Protein AF-A0A7W1T9U0-F1 (afdb_monomer)

Secondary structure (DSSP, 8-state):
-TTSSEEEEEEEEEEE-B--S---GGGS-B-----TT-EEEEEESS-B-TTB--EEEEEETTT--B-B-PPPSTT---BPPHHHHHHHHHTTEEEEEE-BSTT-EEEEETTB-EEEPPBSSS-EEEEEEEEEE-SS----PPPGGG---TT-TTS---GGGS-----------

Solvent-accessible surface area (backbone atoms only — not comparable to full-atom values): 10076 Å² total; per-residue (Å²): 78,83,77,31,50,39,41,65,82,43,77,49,77,47,76,43,58,62,58,89,71,77,81,55,77,61,43,40,48,22,33,70,54,49,66,90,68,35,37,33,40,37,33,27,71,33,57,29,50,90,45,16,24,26,49,28,34,34,20,35,64,88,80,64,49,70,42,68,53,84,61,62,71,88,91,62,85,48,62,57,52,68,69,58,51,52,51,44,44,74,72,48,31,41,79,46,70,58,63,42,53,51,71,40,73,48,78,44,60,42,27,33,34,29,27,38,45,71,7,72,76,40,54,26,37,32,42,38,39,34,33,31,73,43,98,55,53,55,81,73,66,81,54,70,93,81,53,86,64,102,80,55,96,76,74,73,71,59,76,86,75,56,81,84,74,82,80,76,81,78,75,80,130

Nearest PDB structures (foldseek):
  5nch-assembly1_B  TM=7.420E-01  e=3.037E-06  Streptomyces muensis
  8h7v-assembly2_B  TM=7.111E-01  e=9.804E-06  uncultured bacterium esnapd13
  3emr-assembly1_A  TM=7.285E-01  e=1.331E-03  Virgibacillus salexigens
  4nmi-assembly1_A-2  TM=7.081E-01  e=1.408E-03  Virgibacillus salexigens
  5epa-assembly3_C  TM=6.616E-01  e=3.252E-03  Streptomyces nogalater

Mean predicted aligned error: 9.35 Å

pLDDT: mean 86.13, std 16.77, range [45.12, 98.75]

Foldseek 3Di:
DAPAQKDFPDKDKDKQAQDPDDQDDQQFWFFPLDAQQKKKKKFWQAFDDPQQFFKKFKAQQVPRHFDFDHHDPPPDDRGDDPVNVVVSVVVRIDIDGDGGGGGDMDMDGRRGTIGTGHHNDGMIMIIMTMMGGHPDGDPDDDPPVPDDDPPDPPPDDDPVPDDDDPPDDPDDD

Sequence (173 aa):
IYSSHALVDKVYIYRNPISESEELVSWRWHYDNHPVEVLKAMVYLTAVGEGDGPFEYLRNRATGEAVTMPPLPLARDSRIAPARMAALLASGHEGFKVLGPAGTVVLFDDNVIHRANRAERHHRDVVVLQARPADFRQEHRIDGRFTGGFAHADFNPDPACYLAVTKKRTQSA

Radius of gyration: 19.42 Å; Cα contacts (8 Å, |Δi|>4): 316; chains: 1; bounding box: 50×51×45 Å

Structure (mmCIF, N/CA/C/O backbone):
data_AF-A0A7W1T9U0-F1
#
_entry.id   AF-A0A7W1T9U0-F1
#
loop_
_atom_site.group_PDB
_atom_site.id
_atom_site.type_symbol
_atom_site.label_atom_id
_atom_site.label_alt_id
_atom_site.label_comp_id
_atom_site.label_asym_id
_atom_site.label_entity_id
_atom_site.label_seq_id
_atom_site.pdbx_PDB_ins_code
_atom_site.Cartn_x
_atom_site.Cartn_y
_atom_site.Cartn_z
_atom_site.occupancy
_atom_site.B_iso_or_equiv
_atom_site.auth_seq_id
_atom_site.auth_comp_id
_atom_site.auth_asym_id
_atom_site.auth_atom_id
_atom_site.pdbx_PDB_model_num
ATOM 1 N N . ILE A 1 1 ? 5.433 -12.407 -14.603 1.00 72.38 1 ILE A N 1
ATOM 2 C CA . ILE A 1 1 ? 4.714 -13.706 -14.526 1.00 72.38 1 ILE A CA 1
ATOM 3 C C . ILE A 1 1 ? 4.871 -14.386 -15.884 1.00 72.38 1 ILE A C 1
ATOM 5 O O . ILE A 1 1 ? 4.634 -13.729 -16.896 1.00 72.38 1 ILE A O 1
ATOM 9 N N . TYR A 1 2 ? 5.353 -15.633 -15.940 1.00 78.88 2 TYR A N 1
ATOM 10 C CA . TYR A 1 2 ? 5.728 -16.250 -17.223 1.00 78.88 2 TYR A CA 1
ATOM 11 C C . TYR A 1 2 ? 4.553 -16.348 -18.188 1.00 78.88 2 TYR A C 1
ATOM 13 O O . TYR A 1 2 ? 3.434 -16.650 -17.778 1.00 78.88 2 TYR A O 1
ATOM 21 N N . SER A 1 3 ? 4.833 -16.091 -19.468 1.00 83.00 3 SER A N 1
ATOM 22 C CA . SER A 1 3 ? 3.856 -16.194 -20.558 1.00 83.00 3 SER A CA 1
ATOM 23 C C . SER A 1 3 ? 2.564 -15.390 -20.335 1.00 83.00 3 SER A C 1
ATOM 25 O O . SER A 1 3 ? 1.541 -15.690 -20.945 1.00 83.00 3 SER A O 1
ATOM 27 N N . SER A 1 4 ? 2.613 -14.352 -19.496 1.00 88.38 4 SER A N 1
ATOM 28 C CA . SER A 1 4 ? 1.482 -13.471 -19.201 1.00 88.38 4 SER A CA 1
ATOM 29 C C . SER A 1 4 ? 1.766 -12.036 -19.645 1.00 88.38 4 SER A C 1
ATOM 31 O O . SER A 1 4 ? 2.924 -11.645 -19.785 1.00 88.38 4 SER A O 1
ATOM 33 N N . HIS A 1 5 ? 0.700 -11.251 -19.790 1.00 93.00 5 HIS A N 1
ATOM 34 C CA . HIS A 1 5 ? 0.736 -9.799 -19.997 1.00 93.00 5 HIS A CA 1
ATOM 35 C C . HIS A 1 5 ? 0.841 -9.026 -18.672 1.00 93.00 5 HIS A C 1
ATOM 37 O O . HIS A 1 5 ? 0.335 -7.915 -18.547 1.00 93.00 5 HIS A O 1
ATOM 43 N N . ALA A 1 6 ? 1.452 -9.637 -17.654 1.00 92.25 6 ALA A N 1
ATOM 44 C CA . ALA A 1 6 ? 1.644 -9.047 -16.340 1.00 92.25 6 ALA A CA 1
ATOM 45 C C . ALA A 1 6 ? 3.105 -9.179 -15.897 1.00 92.25 6 ALA A C 1
ATOM 47 O O . ALA A 1 6 ? 3.703 -10.268 -15.861 1.00 92.25 6 ALA A O 1
ATOM 48 N N . LEU A 1 7 ? 3.673 -8.044 -15.515 1.00 92.50 7 LEU A N 1
ATOM 49 C CA . LEU A 1 7 ? 5.024 -7.936 -14.993 1.00 92.50 7 LEU A CA 1
ATOM 50 C C . LEU A 1 7 ? 4.962 -7.654 -13.505 1.00 92.50 7 LEU A C 1
ATOM 52 O O . LEU A 1 7 ? 4.099 -6.916 -13.046 1.00 92.50 7 LEU A O 1
ATOM 56 N N . VAL A 1 8 ? 5.884 -8.263 -12.769 1.00 92.62 8 VAL A N 1
ATOM 57 C CA . VAL A 1 8 ? 6.156 -7.908 -11.380 1.00 92.62 8 VAL A CA 1
ATOM 58 C C . VAL A 1 8 ? 7.461 -7.130 -11.419 1.00 92.62 8 VAL A C 1
ATOM 60 O O . VAL A 1 8 ? 8.518 -7.722 -11.625 1.00 92.62 8 VAL A O 1
ATOM 63 N N . ASP A 1 9 ? 7.370 -5.808 -11.311 1.00 89.12 9 ASP A N 1
ATOM 64 C CA . ASP A 1 9 ? 8.514 -4.906 -11.485 1.00 89.12 9 ASP A CA 1
ATOM 65 C C . ASP A 1 9 ? 9.358 -4.795 -10.215 1.00 89.12 9 ASP A C 1
ATOM 67 O O . ASP A 1 9 ? 10.560 -4.540 -10.278 1.00 89.12 9 ASP A O 1
ATOM 71 N N . LYS A 1 10 ? 8.731 -4.962 -9.045 1.00 91.50 10 LYS A N 1
ATOM 72 C CA . LYS A 1 10 ? 9.415 -4.892 -7.753 1.00 91.50 10 LYS A CA 1
ATOM 73 C C . LYS A 1 10 ? 8.997 -6.064 -6.886 1.00 91.50 10 LYS A C 1
ATOM 75 O O . LYS A 1 10 ? 7.807 -6.307 -6.700 1.00 91.50 10 LYS A O 1
ATOM 80 N N . VAL A 1 11 ? 9.995 -6.735 -6.322 1.00 93.31 11 VAL A N 1
ATOM 81 C CA . VAL A 1 11 ? 9.834 -7.713 -5.246 1.00 93.31 11 VAL A CA 1
ATOM 82 C C . VAL A 1 11 ? 10.807 -7.328 -4.151 1.00 93.31 11 VAL A C 1
ATOM 84 O O . VAL A 1 11 ? 12.007 -7.222 -4.401 1.00 93.31 11 VAL A O 1
ATOM 87 N N . TYR A 1 12 ? 10.303 -7.093 -2.948 1.00 92.19 12 TYR A N 1
ATOM 88 C CA . TYR A 1 12 ? 11.159 -6.814 -1.804 1.00 92.19 12 TYR A CA 1
ATOM 89 C C . TYR A 1 12 ? 10.548 -7.351 -0.520 1.00 92.19 12 TYR A C 1
ATOM 91 O O . TYR A 1 12 ? 9.330 -7.414 -0.358 1.00 92.19 12 TYR A O 1
ATOM 99 N N . ILE A 1 13 ? 11.427 -7.732 0.400 1.00 93.56 13 ILE A N 1
ATOM 100 C CA . ILE A 1 13 ? 11.061 -8.085 1.766 1.00 93.56 13 ILE A CA 1
ATOM 101 C C . ILE A 1 13 ? 11.328 -6.859 2.627 1.00 93.56 13 ILE A C 1
ATOM 103 O O . ILE A 1 13 ? 12.390 -6.241 2.534 1.00 93.56 13 ILE A O 1
ATOM 107 N N . TYR A 1 14 ? 10.355 -6.493 3.450 1.00 91.81 14 TYR A N 1
ATOM 108 C CA . TYR A 1 14 ? 10.461 -5.368 4.363 1.00 91.81 14 TYR A CA 1
ATOM 109 C C . TYR A 1 14 ? 10.120 -5.817 5.778 1.00 91.81 14 TYR A C 1
ATOM 111 O O . TYR A 1 14 ? 9.030 -6.329 6.030 1.00 91.81 14 TYR A O 1
ATOM 119 N N . ARG A 1 15 ? 11.055 -5.577 6.699 1.00 93.81 15 ARG A N 1
ATOM 120 C CA . ARG A 1 15 ? 10.832 -5.693 8.137 1.00 93.81 15 ARG A CA 1
ATOM 121 C C . ARG A 1 15 ? 10.529 -4.314 8.697 1.00 93.81 15 ARG A C 1
ATOM 123 O O . ARG A 1 15 ? 11.347 -3.407 8.562 1.00 93.81 15 ARG A O 1
ATOM 130 N N . ASN A 1 16 ? 9.388 -4.183 9.358 1.00 92.25 16 ASN A N 1
ATOM 131 C CA . ASN A 1 16 ? 9.067 -3.046 10.207 1.00 92.25 16 ASN A CA 1
ATOM 132 C C . ASN A 1 16 ? 9.558 -3.363 11.630 1.00 92.25 16 ASN A C 1
ATOM 134 O O . ASN A 1 16 ? 8.923 -4.180 12.304 1.00 92.25 16 ASN A O 1
ATOM 138 N N . PRO A 1 17 ? 10.719 -2.839 12.069 1.00 91.44 17 PRO A N 1
ATOM 139 C CA . PRO A 1 17 ? 11.253 -3.148 13.387 1.00 91.44 17 PRO A CA 1
ATOM 140 C C . PRO A 1 17 ? 10.456 -2.427 14.474 1.00 91.44 17 PRO A C 1
ATOM 142 O O . PRO A 1 17 ? 9.884 -1.364 14.232 1.00 91.44 17 PRO A O 1
ATOM 145 N N . ILE A 1 18 ? 10.499 -2.966 15.693 1.00 93.44 18 ILE A N 1
ATOM 146 C CA . ILE A 1 18 ? 10.065 -2.217 16.874 1.00 93.44 18 ILE A CA 1
ATOM 147 C C . ILE A 1 18 ? 10.940 -0.967 16.974 1.00 93.44 18 ILE A C 1
ATOM 149 O O . ILE A 1 18 ? 12.169 -1.058 16.891 1.00 93.44 18 ILE A O 1
ATOM 153 N N . SER A 1 19 ? 10.321 0.202 17.091 1.00 87.75 19 SER A N 1
ATOM 154 C CA . SER A 1 19 ? 11.045 1.468 17.084 1.00 87.75 19 SER A CA 1
ATOM 155 C C . SER A 1 19 ? 10.294 2.537 17.860 1.00 87.75 19 SER A C 1
ATOM 157 O O . SER A 1 19 ? 9.075 2.622 17.781 1.00 87.75 19 SER A O 1
ATOM 159 N N . GLU A 1 20 ? 11.044 3.393 18.549 1.00 84.38 20 GLU A N 1
ATOM 160 C CA . GLU A 1 20 ? 10.547 4.635 19.155 1.00 84.38 20 GLU A CA 1
ATOM 161 C C . GLU A 1 20 ? 10.853 5.865 18.286 1.00 84.38 20 GLU A C 1
ATOM 163 O O . GLU A 1 20 ? 10.579 6.995 18.679 1.00 84.38 20 GLU A O 1
ATOM 168 N N . SER A 1 21 ? 11.442 5.666 17.100 1.00 82.38 21 SER A N 1
ATOM 169 C CA . SER A 1 21 ? 11.783 6.765 16.195 1.00 82.38 21 SER A CA 1
ATOM 170 C C . SER A 1 21 ? 10.537 7.509 15.708 1.00 82.38 21 SER A C 1
ATOM 172 O O . SER A 1 21 ? 9.436 6.953 15.644 1.00 82.38 21 SER A O 1
ATOM 174 N N . GLU A 1 22 ? 10.730 8.773 15.334 1.00 80.81 22 GLU A N 1
ATOM 175 C CA . GLU A 1 22 ? 9.687 9.584 14.708 1.00 80.81 22 GLU A CA 1
ATOM 176 C C . GLU A 1 22 ? 9.196 8.977 13.384 1.00 80.81 22 GLU A C 1
ATOM 178 O O . GLU A 1 22 ? 9.890 8.193 12.729 1.00 80.81 22 GLU A O 1
ATOM 183 N N . GLU A 1 23 ? 7.986 9.364 12.970 1.00 80.38 23 GLU A N 1
ATOM 184 C CA . GLU A 1 23 ? 7.393 8.936 11.703 1.00 80.38 23 GLU A CA 1
ATOM 185 C C . GLU A 1 23 ? 8.168 9.453 10.492 1.00 80.38 23 GLU A C 1
ATOM 187 O O . GLU A 1 23 ? 8.018 10.593 10.049 1.00 80.38 23 GLU A O 1
ATOM 192 N N . LEU A 1 24 ? 8.968 8.562 9.907 1.00 80.50 24 LEU A N 1
ATOM 193 C CA . LEU A 1 24 ? 9.727 8.830 8.695 1.00 80.50 24 LEU A CA 1
ATOM 194 C C . LEU A 1 24 ? 9.148 8.077 7.495 1.00 80.50 24 LEU A C 1
ATOM 196 O O . LEU A 1 24 ? 8.632 6.964 7.598 1.00 80.50 24 LEU A O 1
ATOM 200 N N . VAL A 1 25 ? 9.298 8.688 6.318 1.00 84.12 25 VAL A N 1
ATOM 201 C CA . VAL A 1 25 ? 9.060 8.068 5.006 1.00 84.12 25 VAL A CA 1
ATOM 202 C C . VAL A 1 25 ? 7.685 7.376 4.927 1.00 84.12 25 VAL A C 1
ATOM 204 O O . VAL A 1 25 ? 6.667 8.064 4.924 1.00 84.12 25 VAL A O 1
ATOM 207 N N . SER A 1 26 ? 7.640 6.038 4.896 1.00 85.31 26 SER A N 1
ATOM 208 C CA . SER A 1 26 ? 6.436 5.211 4.753 1.00 85.31 26 SER A CA 1
ATOM 209 C C . SER A 1 26 ? 5.472 5.267 5.939 1.00 85.31 26 SER A C 1
ATOM 211 O O . SER A 1 26 ? 4.349 4.784 5.807 1.00 85.31 26 SER A O 1
ATOM 213 N N . TRP A 1 27 ? 5.882 5.821 7.087 1.00 90.50 27 TRP A N 1
ATOM 214 C CA . TRP A 1 27 ? 4.992 5.989 8.245 1.00 90.50 27 TRP A CA 1
ATOM 215 C C . TRP A 1 27 ? 4.078 7.211 8.128 1.00 90.50 27 TRP A C 1
ATOM 217 O O . TRP A 1 27 ? 3.039 7.280 8.777 1.00 90.50 27 TRP A O 1
ATOM 227 N N . ARG A 1 28 ? 4.401 8.142 7.226 1.00 94.25 28 ARG A N 1
ATOM 228 C CA . ARG A 1 28 ? 3.544 9.290 6.922 1.00 94.25 28 ARG A CA 1
ATOM 229 C C . ARG A 1 28 ? 2.531 8.918 5.847 1.00 94.25 28 ARG A C 1
ATOM 231 O O . ARG A 1 28 ? 2.883 8.249 4.879 1.00 94.25 28 ARG A O 1
ATOM 238 N N . TRP A 1 29 ? 1.304 9.417 5.972 1.00 97.56 29 TRP A N 1
ATOM 239 C CA . TRP A 1 29 ? 0.264 9.259 4.953 1.00 97.56 29 TRP A CA 1
ATOM 240 C C . TRP A 1 29 ? 0.745 9.697 3.566 1.00 97.56 29 TRP A C 1
ATOM 242 O O . TRP A 1 29 ? 1.277 10.798 3.399 1.00 97.56 29 TRP A O 1
ATOM 252 N N . HIS A 1 30 ? 0.564 8.830 2.578 1.00 96.25 30 HIS A N 1
ATOM 253 C CA . HIS A 1 30 ? 0.989 9.038 1.198 1.00 96.25 30 HIS A CA 1
ATOM 254 C C . HIS A 1 30 ? 0.216 8.145 0.242 1.00 96.25 30 HIS A C 1
ATOM 256 O O . HIS A 1 30 ? -0.595 7.333 0.660 1.00 96.25 30 HIS A O 1
ATOM 262 N N . TYR A 1 31 ? 0.506 8.298 -1.036 1.00 95.94 31 TYR A N 1
ATOM 263 C CA . TYR A 1 31 ? 0.197 7.344 -2.089 1.00 95.94 31 TYR A CA 1
ATOM 264 C C . TYR A 1 31 ? 1.464 7.194 -2.946 1.00 95.94 31 TYR A C 1
ATOM 266 O O . TYR A 1 31 ? 2.339 8.068 -2.896 1.00 95.94 31 TYR A O 1
ATOM 274 N N . ASP A 1 32 ? 1.624 6.106 -3.696 1.00 93.19 32 ASP A N 1
ATOM 275 C CA . ASP A 1 32 ? 2.921 5.828 -4.332 1.00 93.19 32 ASP A CA 1
ATOM 276 C C . ASP A 1 32 ? 3.164 6.582 -5.645 1.00 93.19 32 ASP A C 1
ATOM 278 O O . ASP A 1 32 ? 4.289 6.601 -6.147 1.00 93.19 32 ASP A O 1
ATOM 282 N N . ASN A 1 33 ? 2.144 7.279 -6.152 1.00 94.19 33 ASN A N 1
ATOM 283 C CA . ASN A 1 33 ? 2.225 8.136 -7.332 1.00 94.19 33 ASN A CA 1
ATOM 284 C C . ASN A 1 33 ? 2.699 7.390 -8.595 1.00 94.19 33 ASN A C 1
ATOM 286 O O . ASN A 1 33 ? 3.516 7.893 -9.370 1.00 94.19 33 ASN A O 1
ATOM 290 N N . HIS A 1 34 ? 2.194 6.172 -8.787 1.00 92.62 34 HIS A N 1
ATOM 291 C CA . HIS A 1 34 ? 2.455 5.351 -9.970 1.00 92.62 34 HIS A CA 1
ATOM 292 C C . HIS A 1 34 ? 1.304 5.46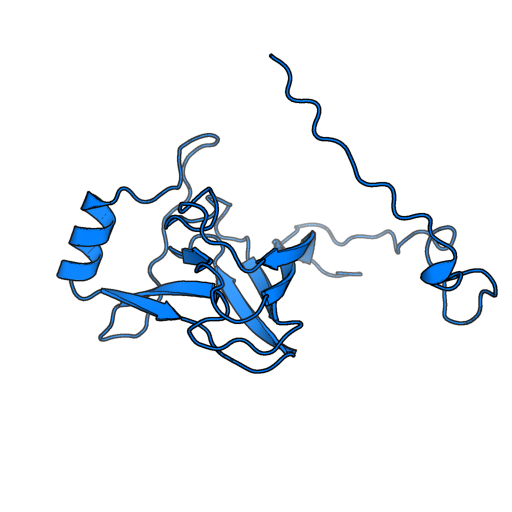3 -10.987 1.00 92.62 34 HIS A C 1
ATOM 294 O O . HIS A 1 34 ? 0.222 5.930 -10.632 1.00 92.62 34 HIS A O 1
ATOM 300 N N . PRO A 1 35 ? 1.491 5.040 -12.254 1.00 93.25 35 PRO A N 1
ATOM 301 C CA . PRO A 1 35 ? 0.376 4.873 -13.189 1.00 93.25 35 PRO A CA 1
ATOM 302 C C . PRO A 1 35 ? -0.758 4.030 -12.585 1.00 93.25 35 PRO A C 1
ATOM 304 O O . PRO A 1 35 ? -0.499 3.136 -11.780 1.00 93.25 35 PRO A O 1
ATOM 307 N N . VAL A 1 36 ? -2.006 4.316 -12.962 1.00 95.00 36 VAL A N 1
ATOM 308 C CA . VAL A 1 36 ? -3.211 3.705 -12.358 1.00 95.00 36 VAL A CA 1
ATOM 309 C C . VAL A 1 36 ? -3.330 2.202 -12.624 1.00 95.00 36 VAL A C 1
ATOM 311 O O . VAL A 1 36 ? -4.093 1.502 -11.973 1.00 95.00 36 VAL A O 1
ATOM 314 N N . GLU A 1 37 ? -2.562 1.686 -13.576 1.00 95.38 37 GLU A N 1
ATOM 315 C CA . GLU A 1 37 ? -2.498 0.271 -13.915 1.00 95.38 37 GLU A CA 1
ATOM 316 C C . GLU A 1 37 ? -1.578 -0.532 -12.978 1.00 95.38 37 GLU A C 1
ATOM 318 O O . GLU A 1 37 ? -1.475 -1.756 -13.105 1.00 95.38 37 GLU A O 1
ATOM 323 N N . VAL A 1 38 ? -0.868 0.139 -12.067 1.00 95.50 38 VAL A N 1
ATOM 324 C CA . VAL A 1 38 ? 0.039 -0.495 -11.111 1.00 95.50 38 VAL A CA 1
ATOM 325 C C . VAL A 1 38 ? -0.728 -0.933 -9.865 1.00 95.50 38 VAL A C 1
ATOM 327 O O . VAL A 1 38 ? -1.380 -0.136 -9.197 1.00 95.50 38 VAL A O 1
ATOM 330 N N . LEU A 1 39 ? -0.581 -2.208 -9.512 1.00 96.81 39 LEU A N 1
ATOM 331 C CA . LEU A 1 39 ? -1.138 -2.805 -8.303 1.00 96.81 39 LEU A CA 1
ATOM 332 C C . LEU A 1 39 ? -0.029 -3.284 -7.376 1.00 96.81 39 LEU A C 1
ATOM 334 O O . LEU A 1 39 ? 1.049 -3.694 -7.822 1.00 96.81 39 LEU A O 1
ATOM 338 N N . LYS A 1 40 ? -0.325 -3.317 -6.078 1.00 97.31 40 LYS A N 1
ATOM 339 C CA . LYS A 1 40 ? 0.578 -3.856 -5.067 1.00 97.31 40 LYS A CA 1
ATOM 340 C C . LYS A 1 40 ? -0.095 -4.955 -4.263 1.00 97.31 40 LYS A C 1
ATOM 342 O O . LYS A 1 40 ? -1.224 -4.822 -3.798 1.00 97.31 40 LYS A O 1
ATOM 347 N N . ALA A 1 41 ? 0.631 -6.052 -4.100 1.00 98.00 41 ALA A N 1
ATOM 348 C CA . ALA A 1 41 ? 0.284 -7.139 -3.205 1.00 98.00 41 ALA A CA 1
ATOM 349 C C . ALA A 1 41 ? 1.301 -7.177 -2.064 1.00 98.00 41 ALA A C 1
ATOM 351 O O . ALA A 1 41 ? 2.501 -7.326 -2.294 1.00 98.00 41 ALA A O 1
ATOM 352 N N . MET A 1 42 ? 0.825 -7.046 -0.833 1.00 98.38 42 MET A N 1
ATOM 353 C CA . MET A 1 42 ? 1.619 -7.215 0.379 1.00 98.38 42 MET A CA 1
ATOM 354 C C . MET A 1 42 ? 1.179 -8.497 1.074 1.00 98.38 42 MET A C 1
ATOM 356 O O . MET A 1 42 ? -0.000 -8.661 1.370 1.00 98.38 42 MET A O 1
ATOM 360 N N . VAL A 1 43 ? 2.115 -9.399 1.350 1.00 98.62 43 VAL A N 1
ATOM 361 C CA . VAL A 1 43 ? 1.846 -10.633 2.093 1.00 98.62 43 VAL A CA 1
ATOM 362 C C . VAL A 1 43 ? 2.536 -10.551 3.442 1.00 98.62 43 VAL A C 1
ATOM 364 O O . VAL A 1 43 ? 3.749 -10.345 3.512 1.00 98.62 43 VAL A O 1
ATOM 367 N N . TYR A 1 44 ? 1.765 -10.708 4.512 1.00 98.69 44 TYR A N 1
ATOM 368 C CA . TYR A 1 44 ? 2.289 -10.773 5.870 1.00 98.69 44 TYR A CA 1
ATOM 369 C C . TYR A 1 44 ? 3.025 -12.099 6.088 1.00 98.69 44 TYR A C 1
ATOM 371 O O . TYR A 1 44 ? 2.456 -13.169 5.896 1.00 98.69 44 TYR A O 1
ATOM 379 N N . LEU A 1 45 ? 4.294 -12.032 6.486 1.00 98.50 45 LEU A N 1
ATOM 380 C CA . LEU A 1 45 ? 5.122 -13.195 6.834 1.00 98.50 45 LEU A CA 1
ATOM 381 C C . LEU A 1 45 ? 5.076 -13.499 8.340 1.00 98.50 45 LEU A C 1
ATOM 383 O O . LEU A 1 45 ? 5.421 -14.599 8.761 1.00 98.50 45 LEU A O 1
ATOM 387 N N . THR A 1 46 ? 4.607 -12.544 9.144 1.00 98.25 46 THR A N 1
ATOM 388 C CA . THR A 1 46 ? 4.303 -12.688 10.574 1.00 98.25 46 THR A CA 1
ATOM 389 C C . THR A 1 46 ? 2.822 -12.402 10.827 1.00 98.25 46 THR A C 1
ATOM 391 O O . THR A 1 46 ? 2.149 -11.809 9.987 1.00 98.25 46 THR A O 1
ATOM 394 N N . ALA A 1 47 ? 2.284 -12.819 11.977 1.00 98.38 47 ALA A N 1
ATOM 395 C CA . ALA A 1 47 ? 0.976 -12.331 12.413 1.00 98.38 47 ALA A CA 1
ATOM 396 C C . ALA A 1 47 ? 1.056 -10.828 12.737 1.00 98.38 47 ALA A C 1
ATOM 398 O O . ALA A 1 47 ? 2.083 -10.357 13.224 1.00 98.38 47 ALA A O 1
ATOM 399 N N . VAL A 1 48 ? -0.016 -10.090 12.449 1.00 98.50 48 VAL A N 1
ATOM 400 C CA . VAL A 1 48 ? -0.071 -8.630 12.575 1.00 98.50 48 VAL A CA 1
ATOM 401 C C . VAL A 1 48 ? -1.334 -8.216 13.317 1.00 98.50 48 VAL A C 1
ATOM 403 O O . VAL A 1 48 ? -2.442 -8.314 12.784 1.00 98.50 48 VAL A O 1
ATOM 406 N N . GLY A 1 49 ? -1.156 -7.728 14.541 1.00 98.19 49 GLY A N 1
ATOM 407 C CA . GLY A 1 49 ? -2.169 -7.049 15.339 1.00 98.19 49 GLY A CA 1
ATOM 408 C C . GLY A 1 49 ? -1.989 -5.527 15.373 1.00 98.19 49 GLY A C 1
ATOM 409 O O . GLY A 1 49 ? -1.154 -4.948 14.679 1.00 98.19 49 GLY A O 1
ATOM 410 N N . GLU A 1 50 ? -2.785 -4.868 16.216 1.00 96.62 50 GLU A N 1
ATOM 411 C CA . GLU A 1 50 ? -2.845 -3.400 16.345 1.00 96.62 50 GLU A CA 1
ATOM 412 C C . GLU A 1 50 ? -1.491 -2.731 16.637 1.00 96.62 50 GLU A C 1
ATOM 414 O O . GLU A 1 50 ? -1.223 -1.640 16.133 1.00 96.62 50 GLU A O 1
ATOM 419 N N . GLY A 1 51 ? -0.646 -3.383 17.445 1.00 95.69 51 GLY A N 1
ATOM 420 C CA . GLY A 1 51 ? 0.655 -2.870 17.895 1.00 95.69 51 GLY A CA 1
ATOM 421 C C . GLY A 1 51 ? 1.854 -3.380 17.095 1.00 95.69 51 GLY A C 1
ATOM 422 O O . GLY A 1 51 ? 2.992 -3.117 17.479 1.00 95.69 51 GLY A O 1
ATOM 423 N N . ASP A 1 52 ? 1.622 -4.110 16.004 1.00 96.88 52 ASP A N 1
ATOM 424 C CA . ASP A 1 52 ? 2.682 -4.751 15.212 1.00 96.88 52 ASP A CA 1
ATOM 425 C C . ASP A 1 52 ? 2.980 -3.956 13.928 1.00 96.88 52 ASP A C 1
ATOM 427 O O . ASP A 1 52 ? 3.488 -4.474 12.941 1.00 96.88 52 ASP A O 1
ATOM 431 N N . GLY A 1 53 ? 2.627 -2.668 13.906 1.00 95.75 53 GLY A N 1
ATOM 432 C CA . GLY A 1 53 ? 2.827 -1.792 12.756 1.00 95.75 53 GLY A CA 1
ATOM 433 C C . GLY A 1 53 ? 2.056 -2.229 11.503 1.00 95.75 53 GLY A C 1
ATOM 434 O O . GLY A 1 53 ? 2.681 -2.418 10.453 1.00 95.75 53 GLY A O 1
ATOM 435 N N . PRO A 1 54 ? 0.720 -2.403 11.562 1.00 97.50 54 PRO A N 1
ATOM 436 C CA . PRO A 1 54 ? -0.087 -2.835 10.421 1.00 97.50 54 PRO A CA 1
ATOM 437 C C . PRO A 1 54 ? -0.053 -1.848 9.248 1.00 97.50 54 PRO A C 1
ATOM 439 O O . PRO A 1 54 ? 0.215 -0.652 9.409 1.00 97.50 54 PRO A O 1
ATOM 442 N N . PHE A 1 55 ? -0.328 -2.362 8.047 1.00 98.06 55 PHE A N 1
ATOM 443 C CA . PHE A 1 55 ? -0.682 -1.524 6.905 1.00 98.06 55 PHE A CA 1
ATOM 444 C C . PHE A 1 55 ? -2.013 -0.829 7.197 1.00 98.06 55 PHE A C 1
ATOM 446 O O . PHE A 1 55 ? -2.954 -1.467 7.667 1.00 98.06 55 PHE A O 1
ATOM 453 N N . GLU A 1 56 ? -2.085 0.469 6.933 1.00 98.44 56 GLU A N 1
ATOM 454 C CA . GLU A 1 56 ? -3.290 1.264 7.135 1.00 98.44 56 GLU A CA 1
ATOM 455 C C . GLU A 1 56 ? -3.567 2.096 5.895 1.00 98.44 56 GLU A C 1
ATOM 457 O O . GLU A 1 56 ? -2.665 2.749 5.369 1.00 98.44 56 GLU A O 1
ATOM 462 N N . TYR A 1 57 ? -4.816 2.080 5.443 1.00 98.75 57 TYR A N 1
ATOM 463 C CA . TYR A 1 57 ? -5.274 2.897 4.327 1.00 98.75 57 TYR A CA 1
ATOM 464 C C . TYR A 1 57 ? -6.472 3.746 4.736 1.00 98.75 57 TYR A C 1
ATOM 466 O O . TYR A 1 57 ? -7.207 3.408 5.662 1.00 98.75 57 TYR A O 1
ATOM 474 N N . LEU A 1 58 ? -6.652 4.872 4.057 1.00 98.69 58 LEU A N 1
ATOM 475 C CA . LEU A 1 58 ? -7.773 5.764 4.283 1.00 98.69 58 LEU A CA 1
ATOM 476 C C . LEU A 1 58 ? -8.981 5.269 3.487 1.00 98.69 58 LEU A C 1
ATOM 478 O O . LEU A 1 58 ? -8.872 4.983 2.293 1.00 98.69 58 LEU A O 1
ATOM 482 N N . ARG A 1 59 ? -10.143 5.219 4.129 1.00 98.62 59 ARG A N 1
ATOM 483 C CA . ARG A 1 59 ? -11.409 4.860 3.489 1.00 98.62 59 ARG A CA 1
ATOM 484 C C . ARG A 1 59 ? -12.547 5.752 3.949 1.00 98.62 59 ARG A C 1
ATOM 486 O O . ARG A 1 59 ? -12.476 6.361 5.015 1.00 98.62 59 ARG A O 1
ATOM 493 N N . ASN A 1 60 ? -13.616 5.809 3.171 1.00 98.50 60 ASN A N 1
ATOM 494 C CA . ASN A 1 60 ? -14.872 6.388 3.620 1.00 98.50 60 ASN A CA 1
ATOM 495 C C . ASN A 1 60 ? -15.497 5.478 4.692 1.00 98.50 60 ASN A C 1
ATOM 497 O O . ASN A 1 60 ? -15.661 4.281 4.463 1.00 98.50 60 ASN A O 1
ATOM 501 N N . ARG A 1 61 ? -15.854 6.025 5.863 1.00 98.19 61 ARG A N 1
ATOM 502 C CA . ARG A 1 61 ? -16.409 5.222 6.967 1.00 98.19 61 ARG A CA 1
ATOM 503 C C . ARG A 1 61 ? -17.762 4.597 6.618 1.00 98.19 61 ARG A C 1
ATOM 505 O O . ARG A 1 61 ? -18.057 3.500 7.077 1.00 98.19 61 ARG A O 1
ATOM 512 N N . ALA A 1 62 ? -18.592 5.299 5.849 1.00 98.06 62 ALA A N 1
ATOM 513 C CA . ALA A 1 62 ? -19.947 4.860 5.533 1.00 98.06 62 ALA A CA 1
ATOM 514 C C . ALA A 1 62 ? -19.977 3.809 4.416 1.00 98.06 62 ALA A C 1
ATOM 516 O O . ALA A 1 62 ? -20.738 2.850 4.514 1.00 98.06 62 ALA A O 1
ATOM 517 N N . THR A 1 63 ? -19.161 3.975 3.369 1.00 98.12 63 THR A N 1
ATOM 518 C CA . THR A 1 63 ? -19.165 3.067 2.206 1.00 98.12 63 THR A CA 1
ATOM 519 C C . THR A 1 63 ? -18.089 1.986 2.276 1.00 98.12 63 THR A C 1
ATOM 521 O O . THR A 1 63 ? -18.203 0.959 1.614 1.00 98.12 63 THR A O 1
ATOM 524 N N . GLY A 1 64 ? -17.040 2.196 3.074 1.00 97.62 64 GLY A N 1
ATOM 525 C CA . GLY A 1 64 ? -15.862 1.332 3.111 1.00 97.62 64 GLY A CA 1
ATOM 526 C C . GLY A 1 64 ? -14.925 1.505 1.910 1.00 97.62 64 GLY A C 1
ATOM 527 O O . GLY A 1 64 ? -13.894 0.838 1.858 1.00 97.62 64 GLY A O 1
ATOM 528 N N . GLU A 1 65 ? -15.245 2.394 0.965 1.00 98.00 65 GLU A N 1
ATOM 529 C CA . GLU A 1 65 ? -14.444 2.619 -0.239 1.00 98.00 65 GLU A CA 1
ATOM 530 C C . GLU A 1 65 ? -13.111 3.288 0.094 1.00 98.00 65 GLU A C 1
ATOM 532 O O . GLU A 1 65 ? -13.049 4.254 0.860 1.00 98.00 65 GLU A O 1
ATOM 537 N N . ALA A 1 66 ? -12.035 2.776 -0.500 1.00 98.12 66 ALA A N 1
ATOM 538 C CA . ALA A 1 66 ? -10.698 3.310 -0.308 1.00 98.12 66 ALA A CA 1
ATOM 539 C C . ALA A 1 66 ? -10.547 4.678 -0.993 1.00 98.12 66 ALA A C 1
ATOM 541 O O . ALA A 1 66 ? -11.032 4.886 -2.105 1.00 98.12 66 ALA A O 1
ATOM 542 N N . VAL A 1 67 ? -9.840 5.607 -0.352 1.00 98.12 67 VAL A N 1
ATOM 543 C CA . VAL A 1 67 ? -9.560 6.924 -0.936 1.00 98.12 67 VAL A CA 1
ATOM 544 C C . VAL A 1 67 ? -8.311 6.829 -1.798 1.00 98.12 67 VAL A C 1
ATOM 546 O O . VAL A 1 67 ? -7.218 6.610 -1.276 1.00 98.12 67 VAL A O 1
ATOM 549 N N . THR A 1 68 ? -8.456 7.028 -3.104 1.00 97.31 68 THR A N 1
ATOM 550 C CA . THR A 1 68 ? -7.346 7.041 -4.063 1.00 97.31 68 THR A CA 1
ATOM 551 C C . THR A 1 68 ? -7.005 8.456 -4.517 1.00 97.31 68 THR A C 1
ATOM 553 O O . THR A 1 68 ? -7.814 9.384 -4.446 1.00 97.31 68 THR A O 1
ATOM 556 N N . MET A 1 69 ? -5.764 8.633 -4.959 1.00 95.50 69 MET A N 1
ATOM 557 C CA . MET A 1 69 ? -5.252 9.882 -5.507 1.00 95.50 69 MET A CA 1
ATOM 558 C C . MET A 1 69 ? -4.898 9.693 -6.983 1.00 95.50 69 MET A C 1
ATOM 560 O O . MET A 1 69 ? -4.290 8.686 -7.331 1.00 95.50 69 MET A O 1
ATOM 564 N N . PRO A 1 70 ? -5.227 10.641 -7.875 1.00 93.69 70 PRO A N 1
ATOM 565 C CA . PRO A 1 70 ? -4.726 10.565 -9.237 1.00 93.69 70 PRO A CA 1
ATOM 566 C C . PRO A 1 70 ? -3.199 10.744 -9.238 1.00 93.69 70 PRO A C 1
ATOM 568 O O . PRO A 1 70 ? -2.683 11.544 -8.445 1.00 93.69 70 PRO A O 1
ATOM 571 N N . PRO A 1 71 ? -2.471 10.059 -10.133 1.00 91.31 71 PRO A N 1
ATOM 572 C CA . PRO A 1 71 ? -1.041 10.267 -10.268 1.00 91.31 71 PRO A CA 1
ATOM 573 C C . PRO A 1 71 ? -0.726 11.699 -10.717 1.00 91.31 71 PRO A C 1
ATOM 575 O O . PRO A 1 71 ? -1.408 12.301 -11.548 1.00 91.31 71 PRO A O 1
ATOM 578 N N . LEU A 1 72 ? 0.347 12.237 -10.160 1.00 87.06 72 LEU A N 1
ATOM 579 C CA . LEU A 1 72 ? 0.966 13.508 -10.487 1.00 87.06 72 LEU A CA 1
ATOM 580 C C . LEU A 1 72 ? 2.143 13.301 -11.452 1.00 87.06 72 LEU A C 1
ATOM 582 O O . LEU A 1 72 ? 2.809 12.262 -11.403 1.00 87.06 72 LEU A O 1
ATOM 586 N N . PRO A 1 73 ? 2.489 14.324 -12.258 1.00 85.75 73 PRO A N 1
ATOM 587 C CA . PRO A 1 73 ? 3.735 14.337 -13.019 1.00 85.75 73 PRO A CA 1
ATOM 588 C C . PRO A 1 73 ? 4.960 14.052 -12.130 1.00 85.75 73 PRO A C 1
ATOM 590 O O . PRO A 1 73 ? 4.993 14.461 -10.966 1.00 85.75 73 PRO A O 1
ATOM 593 N N . LEU A 1 74 ? 5.956 13.358 -12.696 1.00 71.75 74 LEU A N 1
ATOM 594 C CA . LEU A 1 74 ? 7.149 12.842 -12.007 1.00 71.75 74 LEU A CA 1
ATOM 595 C C . LEU A 1 74 ? 7.803 13.868 -11.054 1.00 71.75 74 LEU A C 1
ATOM 597 O O . LEU A 1 74 ? 7.936 15.044 -11.385 1.00 71.75 74 LEU A O 1
ATOM 601 N N . ALA A 1 75 ? 8.266 13.374 -9.896 1.00 60.19 75 ALA A N 1
ATOM 602 C CA . ALA A 1 75 ? 9.011 14.094 -8.848 1.00 60.19 75 ALA A CA 1
ATOM 603 C C . ALA A 1 75 ? 8.228 15.071 -7.944 1.00 60.19 75 ALA A C 1
ATOM 605 O O . ALA A 1 75 ? 8.844 15.859 -7.224 1.00 60.19 75 ALA A O 1
ATOM 606 N N . ARG A 1 76 ? 6.891 15.014 -7.911 1.00 73.19 76 ARG A N 1
ATOM 607 C CA . ARG A 1 76 ? 6.116 15.731 -6.882 1.00 73.19 76 ARG A CA 1
ATOM 608 C C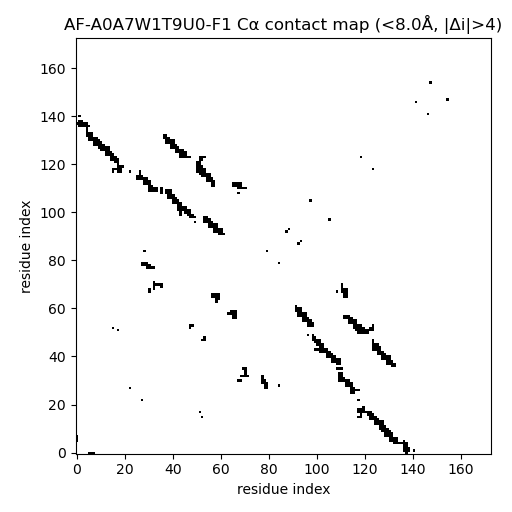 . ARG A 1 76 ? 6.002 14.922 -5.592 1.00 73.19 76 ARG A C 1
ATOM 610 O O . ARG A 1 76 ? 5.938 13.697 -5.618 1.00 73.19 76 ARG A O 1
ATOM 617 N N . ASP A 1 77 ? 5.968 15.635 -4.470 1.00 82.94 77 ASP A N 1
ATOM 618 C CA . ASP A 1 77 ? 5.738 15.046 -3.154 1.00 82.94 77 ASP A CA 1
ATOM 619 C C . ASP A 1 77 ? 4.330 14.429 -3.092 1.00 82.94 77 ASP A C 1
ATOM 621 O O . ASP A 1 77 ? 3.324 15.134 -3.203 1.00 82.94 77 ASP A O 1
ATOM 625 N N . SER A 1 78 ? 4.262 13.106 -2.945 1.00 91.25 78 SER A N 1
ATOM 626 C CA . SER A 1 78 ? 3.016 12.344 -2.822 1.00 91.25 78 SER A CA 1
ATOM 627 C C . SER A 1 78 ? 2.565 12.165 -1.367 1.00 91.25 78 SER A C 1
ATOM 629 O O . SER A 1 78 ? 1.594 11.457 -1.083 1.00 91.25 78 SER A O 1
ATOM 631 N N . ARG A 1 79 ? 3.249 12.813 -0.416 1.00 93.81 79 ARG A N 1
ATOM 632 C CA . ARG A 1 79 ? 2.838 12.845 0.989 1.00 93.81 79 ARG A CA 1
ATOM 633 C C . ARG A 1 79 ? 1.574 13.685 1.143 1.00 93.81 79 ARG A C 1
ATOM 635 O O . ARG A 1 79 ? 1.406 14.742 0.536 1.00 93.81 79 ARG A O 1
ATOM 642 N N . ILE A 1 80 ? 0.679 13.233 2.014 1.00 95.00 80 ILE A N 1
ATOM 643 C CA . ILE A 1 80 ? -0.536 13.973 2.337 1.00 95.00 80 ILE A CA 1
ATOM 644 C C . ILE A 1 80 ? -0.236 14.940 3.481 1.00 95.00 80 ILE A C 1
ATOM 646 O O . ILE A 1 80 ? 0.160 14.535 4.574 1.00 95.00 80 ILE A O 1
ATOM 650 N N . ALA A 1 81 ? -0.424 16.236 3.228 1.00 94.44 81 ALA A N 1
ATOM 651 C CA . ALA A 1 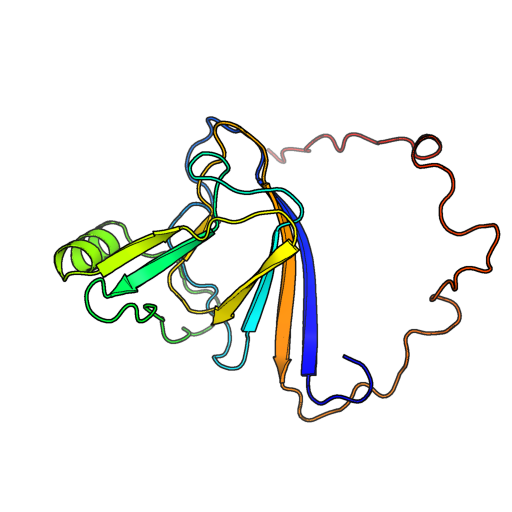81 ? -0.231 17.267 4.242 1.00 94.44 81 ALA A CA 1
ATOM 652 C C . ALA A 1 81 ? -1.155 17.029 5.460 1.00 94.44 81 ALA A C 1
ATOM 654 O O . ALA A 1 81 ? -2.330 16.700 5.261 1.00 94.44 81 ALA A O 1
ATOM 655 N N . PRO A 1 82 ? -0.693 17.265 6.706 1.00 94.94 82 PRO A N 1
ATOM 656 C CA . PRO A 1 82 ? -1.505 17.053 7.908 1.00 94.94 82 PRO A CA 1
ATOM 657 C C . PRO A 1 82 ? -2.855 17.779 7.885 1.00 94.94 82 PRO A C 1
ATOM 659 O O . PRO A 1 82 ? -3.870 17.186 8.232 1.00 94.94 82 PRO A O 1
ATOM 662 N N . ALA A 1 83 ? -2.897 19.023 7.392 1.00 97.06 83 ALA A N 1
ATOM 663 C CA . ALA A 1 83 ? -4.142 19.784 7.259 1.00 97.06 83 ALA A CA 1
ATOM 664 C C . ALA A 1 83 ? -5.144 19.115 6.300 1.00 97.06 83 ALA A C 1
ATOM 666 O O . ALA A 1 83 ? -6.341 19.069 6.579 1.00 97.06 83 ALA A O 1
ATOM 667 N N . ARG A 1 84 ? -4.658 18.538 5.193 1.00 96.50 84 ARG A N 1
ATOM 668 C CA . ARG A 1 84 ? -5.497 17.785 4.251 1.00 96.50 84 ARG A CA 1
ATOM 669 C C . ARG A 1 84 ? -5.997 16.483 4.871 1.00 96.50 84 ARG A C 1
ATOM 671 O O . ARG A 1 84 ? -7.157 16.138 4.680 1.00 96.50 84 ARG A O 1
ATOM 678 N N . MET A 1 85 ? -5.146 15.781 5.620 1.00 97.50 85 MET A N 1
ATOM 679 C CA . MET A 1 85 ? -5.551 14.574 6.341 1.00 97.50 85 MET A CA 1
ATOM 680 C C . MET A 1 85 ? -6.628 14.884 7.386 1.00 97.50 85 MET A C 1
ATOM 682 O O . MET A 1 85 ? -7.656 14.218 7.418 1.00 97.50 85 MET A O 1
ATOM 686 N N . ALA A 1 86 ? -6.448 15.949 8.172 1.00 97.69 86 ALA A N 1
ATOM 687 C CA . ALA A 1 86 ? -7.443 16.408 9.137 1.00 97.69 86 ALA A CA 1
ATOM 688 C C . ALA A 1 86 ? -8.787 16.739 8.466 1.00 97.69 86 ALA A C 1
ATOM 690 O O . ALA A 1 86 ? -9.834 16.334 8.965 1.00 97.69 86 ALA A O 1
ATOM 691 N N . ALA A 1 87 ? -8.765 17.406 7.307 1.00 98.12 87 ALA A N 1
ATOM 692 C CA . ALA A 1 87 ? -9.974 17.697 6.539 1.00 98.12 87 ALA A CA 1
ATOM 693 C C . ALA A 1 87 ? -10.679 16.425 6.027 1.00 98.12 87 ALA A C 1
ATOM 695 O O . ALA A 1 87 ? -11.903 16.349 6.082 1.00 98.12 87 ALA A O 1
ATOM 696 N N . LEU A 1 88 ? -9.926 15.419 5.565 1.00 98.00 88 LEU A N 1
ATOM 697 C CA . LEU A 1 88 ? -10.485 14.132 5.130 1.00 98.00 88 LEU A CA 1
ATOM 698 C C . LEU A 1 88 ? -11.126 13.364 6.294 1.00 98.00 88 LEU A C 1
ATOM 700 O O . LEU A 1 88 ? -12.230 12.842 6.161 1.00 98.00 88 LEU A O 1
ATOM 704 N N . LEU A 1 89 ? -10.465 13.330 7.452 1.00 98.12 89 LEU A N 1
ATOM 705 C CA . LEU A 1 89 ? -11.014 12.700 8.655 1.00 98.12 89 LEU A CA 1
ATOM 706 C C . LEU A 1 89 ? -12.290 13.414 9.127 1.00 98.12 89 LEU A C 1
ATOM 708 O O . LEU A 1 89 ? -13.288 12.768 9.441 1.00 98.12 89 LEU A O 1
ATOM 712 N N . ALA A 1 90 ? -12.295 14.751 9.108 1.00 98.19 90 ALA A N 1
ATOM 713 C CA . ALA A 1 90 ? -13.468 15.553 9.450 1.00 98.19 90 ALA A CA 1
ATOM 714 C C . ALA A 1 90 ? -14.639 15.361 8.468 1.00 98.19 90 ALA A C 1
ATOM 716 O O . ALA A 1 90 ? -15.791 15.532 8.859 1.00 98.19 90 ALA A O 1
ATOM 717 N N . SER A 1 91 ? -14.370 14.972 7.217 1.00 97.75 91 SER A N 1
ATOM 718 C CA . SER A 1 91 ? -15.398 14.697 6.204 1.00 97.75 91 SER A CA 1
ATOM 719 C C . SER A 1 91 ? -15.926 13.257 6.213 1.00 97.75 91 SER A C 1
ATOM 721 O O . SER A 1 91 ? -16.618 12.852 5.282 1.00 97.75 91 SER A O 1
ATOM 723 N N . GLY A 1 92 ? -15.637 12.484 7.266 1.00 98.06 92 GLY A N 1
ATOM 724 C CA . GLY A 1 92 ? -16.185 11.137 7.452 1.00 98.06 92 GLY A CA 1
ATOM 725 C C . GLY A 1 92 ? -15.307 10.007 6.914 1.00 98.06 92 GLY A C 1
ATOM 726 O O . GLY A 1 92 ? -15.783 8.878 6.781 1.00 98.06 92 GLY A O 1
ATOM 727 N N . HIS A 1 93 ? -14.035 10.279 6.619 1.00 98.69 93 HIS A N 1
ATOM 728 C CA . HIS A 1 93 ? -13.057 9.237 6.316 1.00 98.69 93 HIS A CA 1
ATOM 729 C C . HIS A 1 93 ? -12.367 8.741 7.589 1.00 98.69 93 HIS A C 1
ATOM 731 O O . HIS A 1 93 ? -12.328 9.422 8.614 1.00 98.69 93 HIS A O 1
ATOM 737 N N . GLU A 1 94 ? -11.799 7.545 7.525 1.00 98.50 94 GLU A N 1
ATOM 738 C CA . GLU A 1 94 ? -11.065 6.933 8.626 1.00 98.50 94 GLU A CA 1
ATOM 739 C C . GLU A 1 94 ? -9.873 6.126 8.119 1.00 98.50 94 GLU A C 1
ATOM 741 O O . GLU A 1 94 ? -9.873 5.632 6.990 1.00 98.50 94 GLU A O 1
ATOM 746 N N . GLY A 1 95 ? -8.858 5.986 8.970 1.00 98.44 95 GLY A N 1
ATOM 747 C CA . GLY A 1 95 ? -7.799 5.013 8.755 1.00 98.44 95 GLY A CA 1
ATOM 748 C C . GLY A 1 95 ? -8.290 3.614 9.115 1.00 98.44 95 GLY A C 1
ATOM 749 O O . GLY A 1 95 ? -8.838 3.399 10.196 1.00 98.44 95 GLY A O 1
ATOM 750 N N . PHE A 1 96 ? -8.108 2.664 8.205 1.00 98.50 96 PHE A N 1
ATOM 751 C CA . PHE A 1 96 ? -8.429 1.261 8.414 1.00 98.50 96 PHE A CA 1
ATOM 752 C C . PHE A 1 96 ? -7.158 0.425 8.400 1.00 98.50 96 PHE A C 1
ATOM 754 O O . PHE A 1 96 ? -6.453 0.345 7.390 1.00 98.50 96 PHE A O 1
ATOM 761 N N . LYS A 1 97 ? -6.872 -0.208 9.537 1.00 98.56 97 LYS A N 1
ATOM 762 C CA . LYS A 1 97 ? -5.719 -1.087 9.710 1.00 98.56 97 LYS A CA 1
ATOM 763 C C . LYS A 1 97 ? -6.060 -2.492 9.243 1.00 98.56 97 LYS A C 1
ATOM 765 O O . LYS A 1 97 ? -7.051 -3.079 9.670 1.00 98.56 97 LYS A O 1
ATOM 770 N N . VAL A 1 98 ? -5.204 -3.051 8.400 1.00 98.38 98 VAL A N 1
ATOM 771 C CA . VAL A 1 98 ? -5.334 -4.433 7.947 1.00 98.38 98 VAL A CA 1
ATOM 772 C C . VAL A 1 98 ? -4.568 -5.333 8.905 1.00 98.38 98 VAL A C 1
ATOM 774 O O . VAL A 1 98 ? -3.335 -5.323 8.935 1.00 98.38 98 VAL A O 1
ATOM 777 N N . LEU A 1 99 ? -5.316 -6.089 9.702 1.00 98.62 99 LEU A N 1
ATOM 778 C CA . LEU A 1 99 ? -4.809 -7.056 10.673 1.00 98.62 99 LEU A CA 1
ATOM 779 C C . LEU A 1 99 ? -5.013 -8.476 10.145 1.00 98.62 99 LEU A C 1
ATOM 781 O O . LEU A 1 99 ? -5.923 -8.721 9.353 1.00 98.62 99 LEU A O 1
ATOM 785 N N . GLY A 1 100 ? -4.203 -9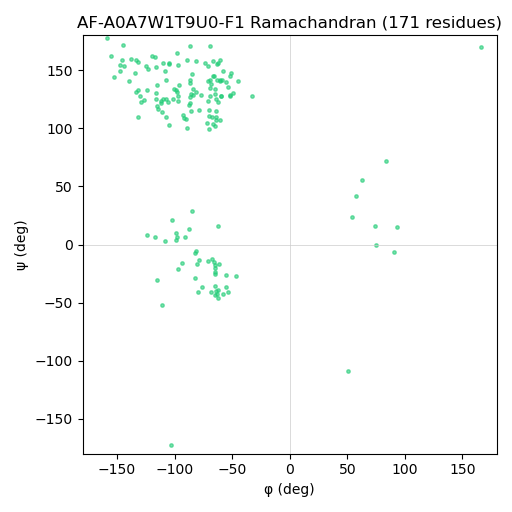.422 10.610 1.00 98.31 100 GLY A N 1
ATOM 786 C CA . GLY A 1 100 ? -4.387 -10.825 10.248 1.00 98.31 100 GLY A CA 1
ATOM 787 C C . GLY A 1 100 ? -3.201 -11.723 10.595 1.00 98.31 100 GLY A C 1
ATOM 788 O O . GLY A 1 100 ? -2.138 -11.233 10.980 1.00 98.31 100 GLY A O 1
ATOM 789 N N . PRO A 1 101 ? -3.363 -13.052 10.480 1.00 98.62 101 PRO A N 1
ATOM 790 C CA . PRO A 1 101 ? -2.278 -14.008 10.681 1.00 98.62 101 PRO A CA 1
ATOM 791 C C . PRO A 1 101 ? -1.221 -13.925 9.566 1.00 98.62 101 PRO A C 1
ATOM 793 O O . PRO A 1 101 ? -1.432 -13.292 8.526 1.00 98.62 101 PRO A O 1
ATOM 796 N N . ALA A 1 102 ? -0.094 -14.617 9.755 1.00 98.50 102 ALA A N 1
ATOM 797 C CA . ALA A 1 102 ? 0.862 -14.850 8.674 1.00 98.50 102 ALA A CA 1
ATOM 798 C C . ALA A 1 102 ? 0.163 -15.525 7.477 1.00 98.50 102 ALA A C 1
ATOM 800 O O . ALA A 1 102 ? -0.702 -16.383 7.653 1.00 98.50 102 ALA A O 1
ATOM 801 N N . GLY A 1 103 ? 0.519 -15.112 6.264 1.00 98.44 103 GLY A N 1
ATOM 802 C CA . GLY A 1 103 ? -0.150 -15.491 5.020 1.00 98.44 103 GLY A CA 1
ATOM 803 C C . GLY A 1 103 ? -1.291 -14.558 4.600 1.00 98.44 103 GLY A C 1
ATOM 804 O O . GLY A 1 103 ? -1.802 -14.708 3.494 1.00 98.44 103 GLY A O 1
ATOM 805 N N . THR A 1 104 ? -1.674 -13.574 5.424 1.00 98.75 104 THR A N 1
ATOM 806 C CA . THR A 1 104 ? -2.647 -1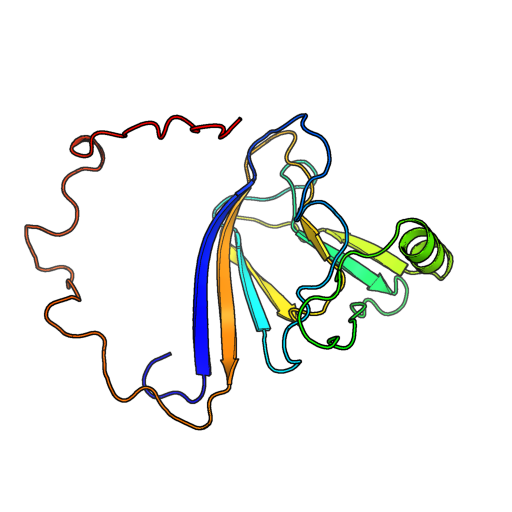2.543 5.018 1.00 98.75 104 THR A CA 1
ATOM 807 C C . THR A 1 104 ? -2.126 -11.775 3.805 1.00 98.75 104 THR A C 1
ATOM 809 O O . THR A 1 104 ? -1.008 -11.258 3.831 1.00 98.75 104 THR A O 1
ATOM 812 N N . VAL A 1 105 ? -2.947 -11.683 2.757 1.00 98.50 105 VAL A N 1
ATOM 813 C CA . VAL A 1 105 ? -2.638 -10.950 1.523 1.00 98.50 105 VAL A CA 1
ATOM 814 C C . VAL A 1 105 ? -3.463 -9.671 1.468 1.00 98.50 105 VAL A C 1
ATOM 816 O O . VAL A 1 105 ? -4.689 -9.711 1.530 1.00 98.50 105 VAL A O 1
ATOM 819 N N . VAL A 1 106 ? -2.785 -8.541 1.304 1.00 98.12 106 VAL A N 1
ATOM 820 C CA . VAL A 1 106 ? -3.384 -7.232 1.050 1.00 98.12 106 VAL A CA 1
ATOM 821 C C . VAL A 1 106 ? -3.122 -6.872 -0.405 1.00 98.12 106 VAL A C 1
ATOM 823 O O . VAL A 1 106 ? -1.979 -6.613 -0.778 1.00 98.12 106 VAL A O 1
ATOM 826 N N . LEU A 1 107 ? -4.169 -6.875 -1.229 1.00 98.06 107 LEU A N 1
ATOM 827 C CA . LEU A 1 107 ? -4.120 -6.397 -2.610 1.00 98.06 107 LEU A CA 1
ATOM 828 C C . LEU A 1 107 ? -4.728 -4.996 -2.664 1.00 98.06 107 LEU A C 1
ATOM 830 O O . LEU A 1 107 ? -5.857 -4.808 -2.212 1.00 98.06 107 LEU A O 1
ATOM 834 N N . PHE A 1 108 ? -3.993 -4.026 -3.198 1.00 97.75 108 PHE A N 1
ATOM 835 C CA . PHE A 1 108 ? -4.443 -2.639 -3.240 1.00 97.75 108 PHE A CA 1
ATOM 836 C C . PHE A 1 108 ? -3.930 -1.889 -4.472 1.00 97.75 108 PHE A C 1
ATOM 838 O O . PHE A 1 108 ? -2.897 -2.231 -5.054 1.00 97.75 108 PHE A O 1
ATOM 845 N N . ASP A 1 109 ? -4.692 -0.864 -4.855 1.00 97.06 109 ASP A N 1
ATOM 846 C CA . ASP A 1 109 ? -4.276 0.163 -5.810 1.00 97.06 109 ASP A CA 1
ATOM 847 C C . ASP A 1 109 ? -3.112 0.954 -5.209 1.00 97.06 109 ASP A C 1
ATOM 849 O O . ASP A 1 109 ? -3.203 1.423 -4.071 1.00 97.06 109 ASP A O 1
ATOM 853 N N . ASP A 1 110 ? -2.020 1.105 -5.955 1.00 94.50 110 ASP A N 1
ATOM 854 C CA . ASP A 1 110 ? -0.798 1.734 -5.443 1.00 94.50 110 ASP A CA 1
ATOM 855 C C . ASP A 1 110 ? -0.991 3.220 -5.086 1.00 94.50 110 ASP A C 1
ATOM 857 O O . ASP A 1 110 ? -0.215 3.810 -4.327 1.00 94.50 110 ASP A O 1
ATOM 861 N N . ASN A 1 111 ? -2.060 3.831 -5.600 1.00 96.75 111 ASN A N 1
ATOM 862 C CA . ASN A 1 111 ? -2.425 5.208 -5.331 1.00 96.75 111 ASN A CA 1
ATOM 863 C C . ASN A 1 111 ? -3.515 5.378 -4.261 1.00 96.75 111 ASN A C 1
ATOM 865 O O . ASN A 1 111 ? -4.009 6.495 -4.062 1.00 96.75 111 ASN A O 1
ATOM 869 N N . VAL A 1 112 ? -3.888 4.319 -3.536 1.00 98.25 112 VAL A N 1
ATOM 870 C CA . VAL A 1 112 ? -4.667 4.475 -2.301 1.00 98.25 112 VAL A CA 1
ATOM 871 C C . VAL A 1 112 ? -3.874 5.306 -1.291 1.00 98.25 112 VAL A C 1
ATOM 873 O O . VAL A 1 112 ? -2.659 5.155 -1.175 1.00 98.25 112 VAL A O 1
ATOM 876 N N . ILE A 1 113 ? -4.532 6.185 -0.537 1.00 98.38 113 ILE A N 1
ATOM 877 C CA . ILE A 1 113 ? -3.879 6.898 0.561 1.00 98.38 113 ILE A CA 1
ATOM 878 C C . ILE A 1 113 ? -3.604 5.899 1.685 1.00 98.38 113 ILE A C 1
ATOM 880 O O . ILE A 1 113 ? -4.535 5.364 2.284 1.00 98.38 113 ILE A O 1
ATOM 884 N N . HIS A 1 114 ? -2.335 5.660 1.990 1.00 98.31 114 HIS A N 1
ATOM 885 C CA . HIS A 1 114 ? -1.903 4.666 2.959 1.00 98.31 114 HIS A CA 1
ATOM 886 C C . HIS A 1 114 ? -0.658 5.081 3.747 1.00 98.31 114 HIS A C 1
ATOM 888 O O . HIS A 1 114 ? -0.007 6.097 3.482 1.00 98.31 114 HIS A O 1
ATOM 894 N N . ARG A 1 115 ? -0.344 4.279 4.764 1.00 96.94 115 ARG A N 1
ATOM 895 C CA . ARG A 1 115 ? 0.899 4.322 5.535 1.00 96.94 115 ARG A CA 1
ATOM 896 C C . ARG A 1 115 ? 1.191 2.966 6.174 1.00 96.94 115 ARG A C 1
ATOM 898 O O . ARG A 1 115 ? 0.312 2.120 6.339 1.00 96.94 115 ARG A O 1
ATOM 905 N N . ALA A 1 116 ? 2.438 2.770 6.578 1.00 93.69 116 ALA A N 1
ATOM 906 C CA . ALA A 1 116 ? 2.776 1.772 7.584 1.00 93.69 116 ALA A CA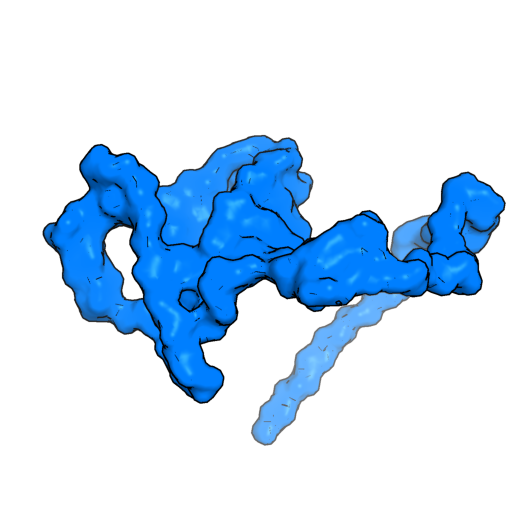 1
ATOM 907 C C . ALA A 1 116 ? 2.631 2.393 8.979 1.00 93.69 116 ALA A C 1
ATOM 909 O O . ALA A 1 116 ? 3.036 3.530 9.191 1.00 93.69 116 ALA A O 1
ATOM 910 N N . ASN A 1 117 ? 2.083 1.653 9.937 1.00 95.06 117 ASN A N 1
ATOM 911 C CA . ASN A 1 117 ? 2.131 2.069 11.336 1.00 95.06 117 ASN A CA 1
ATOM 912 C C . ASN A 1 117 ? 3.475 1.700 11.960 1.00 95.06 117 ASN A C 1
ATOM 914 O O . ASN A 1 117 ? 4.156 0.782 11.501 1.00 95.06 117 ASN A O 1
ATOM 918 N N . ARG A 1 118 ? 3.837 2.385 13.040 1.00 93.44 118 ARG A N 1
ATOM 919 C CA . ARG A 1 118 ? 4.989 2.014 13.858 1.00 93.44 118 ARG A CA 1
ATOM 920 C C . ARG A 1 118 ? 4.714 0.695 14.584 1.00 93.44 118 ARG A C 1
ATOM 922 O O . ARG A 1 118 ? 3.611 0.476 15.082 1.00 93.44 118 ARG A O 1
ATOM 929 N N . ALA A 1 119 ? 5.710 -0.183 14.622 1.00 93.94 119 ALA A N 1
ATOM 930 C CA . ALA A 1 119 ? 5.662 -1.396 15.426 1.00 93.94 119 ALA A CA 1
ATOM 931 C C . ALA A 1 119 ? 6.097 -1.087 16.865 1.00 93.94 119 ALA A C 1
ATOM 933 O O . ALA A 1 119 ? 7.156 -0.500 17.087 1.00 93.94 119 ALA A O 1
ATOM 934 N N . GLU A 1 120 ? 5.281 -1.491 17.834 1.00 94.25 120 GLU A N 1
ATOM 935 C CA . GLU A 1 120 ? 5.493 -1.234 19.264 1.00 94.25 120 GLU A CA 1
ATOM 936 C C . GLU A 1 120 ? 5.720 -2.526 20.055 1.00 94.25 120 GLU A C 1
ATOM 938 O O . GLU A 1 120 ? 6.438 -2.516 21.050 1.00 94.25 120 GLU A O 1
ATOM 943 N N . ARG A 1 121 ? 5.121 -3.644 19.621 1.00 93.94 121 ARG A N 1
ATOM 944 C CA . ARG A 1 121 ? 5.158 -4.922 20.356 1.00 93.94 121 ARG A CA 1
ATOM 945 C C . ARG A 1 121 ? 5.980 -5.986 19.648 1.00 93.94 121 ARG A C 1
ATOM 947 O O . ARG A 1 121 ? 6.878 -6.565 20.250 1.00 93.94 121 ARG A O 1
ATOM 954 N N . HIS A 1 122 ? 5.693 -6.222 18.372 1.00 95.81 122 HIS A N 1
ATOM 955 C CA . HIS A 1 122 ? 6.421 -7.176 17.543 1.00 95.81 122 HIS A CA 1
ATOM 956 C C . HIS A 1 122 ? 6.802 -6.538 16.215 1.00 95.81 122 HIS A C 1
ATOM 958 O O . HIS A 1 122 ? 6.174 -5.583 15.760 1.00 95.81 122 HIS A O 1
ATOM 964 N N . HIS A 1 123 ? 7.839 -7.079 15.581 1.00 95.81 123 HIS A N 1
ATOM 965 C CA . HIS A 1 123 ? 8.162 -6.698 14.215 1.00 95.81 123 HIS A CA 1
ATOM 966 C C . HIS A 1 123 ? 7.110 -7.249 13.249 1.00 95.81 123 HIS A C 1
ATOM 968 O O . HIS A 1 123 ? 6.510 -8.298 13.489 1.00 95.81 123 HIS A O 1
ATOM 974 N N . ARG A 1 124 ? 6.951 -6.568 12.116 1.00 96.75 124 ARG A N 1
ATOM 975 C CA . ARG A 1 124 ? 6.162 -7.071 10.993 1.00 96.75 124 ARG A CA 1
ATOM 976 C C . ARG A 1 124 ? 7.050 -7.308 9.796 1.00 96.75 124 ARG A C 1
ATOM 978 O O . ARG A 1 124 ? 7.590 -6.351 9.238 1.00 96.75 124 ARG A O 1
ATOM 985 N N . ASP A 1 125 ? 7.099 -8.555 9.357 1.00 97.62 125 ASP A N 1
ATOM 986 C CA . ASP A 1 125 ? 7.756 -8.922 8.111 1.00 97.62 125 ASP A CA 1
ATOM 987 C C . ASP A 1 125 ? 6.726 -9.066 7.006 1.00 97.62 125 ASP A C 1
ATOM 989 O O . ASP A 1 125 ? 5.687 -9.703 7.178 1.00 97.62 125 ASP A O 1
ATOM 993 N N . VAL A 1 126 ? 7.018 -8.465 5.858 1.00 97.88 126 VAL A N 1
ATOM 994 C CA . VAL A 1 126 ? 6.174 -8.562 4.672 1.00 97.88 126 VAL A CA 1
ATOM 995 C C . VAL A 1 126 ? 7.017 -8.830 3.440 1.00 97.88 126 VAL A C 1
ATOM 997 O O . VAL A 1 126 ? 8.136 -8.327 3.330 1.00 97.88 126 VAL A O 1
ATOM 1000 N N . VAL A 1 127 ? 6.458 -9.561 2.481 1.00 98.19 127 VAL A N 1
ATOM 1001 C CA . VAL A 1 127 ? 6.911 -9.497 1.089 1.00 98.19 127 VAL A CA 1
ATOM 1002 C C . VAL A 1 127 ? 5.950 -8.606 0.315 1.00 98.19 127 VAL A C 1
ATOM 1004 O O . VAL A 1 127 ? 4.733 -8.713 0.463 1.00 98.19 127 VAL A O 1
ATOM 1007 N N . VAL A 1 128 ? 6.497 -7.699 -0.484 1.00 97.12 128 VAL A N 1
ATOM 1008 C CA . VAL A 1 128 ? 5.727 -6.798 -1.338 1.00 97.12 128 VAL A CA 1
ATOM 1009 C C . VAL A 1 128 ? 6.055 -7.092 -2.789 1.00 97.12 128 VAL A C 1
ATOM 1011 O O . VAL A 1 128 ? 7.226 -7.150 -3.170 1.00 97.12 128 VAL A O 1
ATOM 1014 N N . LEU A 1 129 ? 5.007 -7.248 -3.589 1.00 97.00 129 LEU A N 1
ATOM 1015 C CA . LEU A 1 129 ? 5.066 -7.385 -5.035 1.00 97.00 129 LEU A CA 1
ATOM 1016 C C . LEU A 1 129 ? 4.347 -6.188 -5.653 1.00 97.00 129 LEU A C 1
ATOM 1018 O O . LEU A 1 129 ? 3.187 -5.940 -5.335 1.00 97.00 129 LEU A O 1
ATOM 1022 N N . GLN A 1 130 ? 5.017 -5.461 -6.540 1.00 96.50 130 GLN A N 1
ATOM 1023 C CA . GLN A 1 130 ? 4.391 -4.432 -7.369 1.00 96.50 130 GLN A CA 1
ATOM 1024 C C . GLN A 1 130 ? 4.264 -4.985 -8.785 1.00 96.50 130 GLN A C 1
ATOM 1026 O O . GLN A 1 130 ? 5.268 -5.387 -9.379 1.00 96.50 130 GLN A O 1
ATOM 1031 N N . ALA A 1 131 ? 3.043 -5.023 -9.307 1.00 95.94 131 ALA A N 1
ATOM 1032 C CA . ALA A 1 131 ? 2.731 -5.581 -10.610 1.00 95.94 131 ALA A CA 1
ATOM 1033 C C . ALA A 1 131 ? 2.040 -4.562 -11.515 1.00 95.94 131 ALA A C 1
ATOM 1035 O O . ALA A 1 131 ? 1.337 -3.673 -11.044 1.00 95.94 131 ALA A O 1
ATOM 1036 N N . ARG A 1 132 ? 2.232 -4.709 -12.824 1.00 95.31 132 ARG A N 1
ATOM 1037 C CA . ARG A 1 132 ? 1.589 -3.885 -13.851 1.00 95.31 132 ARG A CA 1
ATOM 1038 C C . ARG A 1 132 ? 1.289 -4.707 -15.102 1.00 95.31 132 ARG A C 1
ATOM 1040 O O . ARG A 1 132 ? 1.957 -5.726 -15.330 1.00 95.31 132 ARG A O 1
ATOM 1047 N N . PRO A 1 133 ? 0.346 -4.272 -15.949 1.00 95.44 133 PRO A N 1
ATOM 1048 C CA . PRO A 1 133 ? 0.186 -4.859 -17.264 1.00 95.44 133 PRO A CA 1
ATOM 1049 C C . PRO A 1 133 ? 1.396 -4.573 -18.165 1.00 95.44 133 PRO A C 1
ATOM 1051 O O . PRO A 1 133 ? 2.164 -3.622 -17.972 1.00 95.44 133 PRO A O 1
ATOM 1054 N N . ALA A 1 134 ? 1.544 -5.420 -19.177 1.00 93.25 134 ALA A N 1
ATOM 1055 C CA . ALA A 1 134 ? 2.466 -5.243 -20.282 1.00 93.25 134 ALA A CA 1
ATOM 1056 C C . ALA A 1 134 ? 1.810 -5.671 -21.596 1.00 93.25 134 ALA A C 1
ATOM 1058 O O . ALA A 1 134 ? 1.106 -6.678 -21.674 1.00 93.25 134 ALA A O 1
ATOM 1059 N N . ASP A 1 135 ? 2.081 -4.912 -22.647 1.00 93.88 135 ASP A N 1
ATOM 1060 C CA . ASP A 1 135 ? 1.704 -5.222 -24.026 1.00 93.88 135 ASP A CA 1
ATOM 1061 C C . ASP A 1 135 ? 2.521 -6.385 -24.613 1.00 93.88 135 ASP A C 1
ATOM 1063 O O . ASP A 1 135 ? 2.106 -7.009 -25.587 1.00 93.88 135 ASP A O 1
ATOM 1067 N N . PHE A 1 136 ? 3.623 -6.759 -23.963 1.00 90.25 136 PHE A N 1
ATOM 1068 C CA . PHE A 1 136 ? 4.419 -7.936 -24.289 1.00 90.25 136 PHE A CA 1
ATOM 1069 C C . PHE A 1 136 ? 4.307 -9.036 -23.227 1.00 90.25 136 PHE A C 1
ATOM 1071 O O . PHE A 1 136 ? 4.033 -8.795 -22.049 1.00 90.25 136 PHE A O 1
ATOM 1078 N N . ARG A 1 137 ? 4.577 -10.274 -23.649 1.00 88.56 137 ARG A N 1
ATOM 1079 C CA . ARG A 1 137 ? 4.812 -11.405 -22.745 1.00 88.56 137 ARG A CA 1
ATOM 1080 C C . ARG A 1 137 ? 6.314 -11.564 -22.568 1.00 88.56 137 ARG A C 1
ATOM 1082 O O . ARG A 1 137 ? 7.048 -11.505 -23.546 1.00 88.56 137 ARG A O 1
ATOM 1089 N N . GLN A 1 138 ? 6.784 -11.799 -21.345 1.00 77.94 138 GLN A N 1
ATOM 1090 C CA . GLN A 1 138 ? 8.189 -12.168 -21.149 1.00 77.94 138 GLN A CA 1
ATOM 1091 C C . GLN A 1 138 ? 8.464 -13.520 -21.822 1.00 77.94 138 GLN A C 1
ATOM 1093 O O . GLN A 1 138 ? 7.963 -14.552 -21.371 1.00 77.94 138 GLN A O 1
ATOM 1098 N N . GLU A 1 139 ? 9.233 -13.490 -22.912 1.00 70.69 139 GLU A N 1
ATOM 1099 C CA . GLU A 1 139 ? 9.585 -14.671 -23.711 1.00 70.69 139 GLU A CA 1
ATOM 1100 C C . GLU A 1 139 ? 10.665 -15.519 -23.032 1.00 70.69 139 GLU A C 1
ATOM 1102 O O . GLU A 1 139 ? 10.614 -16.750 -23.057 1.00 70.69 139 GLU A O 1
ATOM 1107 N N . HIS A 1 140 ? 11.622 -14.866 -22.368 1.00 68.06 140 HIS A N 1
ATOM 1108 C CA . HIS A 1 140 ? 12.686 -15.558 -21.660 1.00 68.06 140 HIS A CA 1
ATOM 1109 C C . HIS A 1 140 ? 12.188 -16.078 -20.310 1.00 68.06 140 HIS A C 1
ATOM 1111 O O . HIS A 1 140 ? 11.861 -15.323 -19.391 1.00 68.06 140 HIS A O 1
ATOM 1117 N N . ARG A 1 141 ? 12.180 -17.407 -20.182 1.00 66.44 141 ARG A N 1
ATOM 1118 C CA . ARG A 1 141 ? 12.244 -18.082 -18.880 1.00 66.44 141 ARG A CA 1
ATOM 1119 C C . ARG A 1 141 ? 13.526 -17.606 -18.190 1.00 66.44 141 ARG A C 1
ATOM 1121 O O . ARG A 1 141 ? 14.488 -17.280 -18.887 1.00 66.44 141 ARG A O 1
ATOM 1128 N N . ILE A 1 142 ? 13.541 -17.533 -16.855 1.00 66.19 142 ILE A N 1
ATOM 1129 C CA . ILE A 1 142 ? 14.800 -17.259 -16.143 1.00 66.19 142 ILE A CA 1
ATOM 1130 C C . ILE A 1 142 ? 15.840 -18.231 -16.709 1.00 66.19 142 ILE A C 1
ATOM 1132 O O . ILE A 1 142 ? 15.538 -19.410 -16.899 1.00 66.19 142 ILE A O 1
ATOM 1136 N N . ASP A 1 143 ? 17.001 -17.701 -17.081 1.00 63.72 143 ASP A N 1
ATOM 1137 C CA . ASP A 1 143 ? 18.064 -18.490 -17.687 1.00 63.72 143 ASP A CA 1
ATOM 1138 C C . ASP A 1 143 ? 18.356 -19.702 -16.798 1.00 63.72 143 ASP A C 1
ATOM 1140 O O . ASP A 1 143 ? 18.590 -19.544 -15.598 1.00 63.72 143 ASP A O 1
ATOM 1144 N N . GLY A 1 144 ? 18.341 -20.901 -17.384 1.00 60.72 144 GLY A N 1
ATOM 1145 C CA . GLY A 1 144 ? 18.570 -22.150 -16.658 1.00 60.72 144 GLY A CA 1
ATOM 1146 C C . GLY A 1 144 ? 19.893 -22.161 -15.888 1.00 60.72 144 GLY A C 1
ATOM 1147 O O . GLY A 1 144 ? 19.993 -22.818 -14.858 1.00 60.72 144 GLY A O 1
ATOM 1148 N N . ARG A 1 145 ? 20.886 -21.377 -16.334 1.00 64.00 145 ARG A N 1
ATOM 1149 C CA . ARG A 1 145 ? 22.166 -21.179 -15.635 1.00 64.00 145 ARG A CA 1
ATOM 1150 C C . ARG A 1 145 ? 22.016 -20.475 -14.285 1.00 64.00 145 ARG A C 1
ATOM 1152 O O . ARG A 1 145 ? 22.889 -20.609 -13.435 1.00 64.00 145 ARG A O 1
ATOM 1159 N N . PHE A 1 146 ? 20.940 -19.713 -14.099 1.00 61.12 146 PHE A N 1
ATOM 1160 C CA . PHE A 1 146 ? 20.666 -18.899 -12.913 1.00 61.12 146 PHE A CA 1
ATOM 1161 C C . PHE A 1 146 ? 19.403 -19.348 -12.151 1.00 61.12 146 PHE A C 1
ATOM 1163 O O . PHE A 1 146 ? 19.013 -18.694 -11.185 1.00 61.12 146 PHE A O 1
ATOM 1170 N N . THR A 1 147 ? 18.773 -20.466 -12.540 1.00 58.34 147 THR A N 1
ATOM 1171 C CA . THR A 1 147 ? 17.699 -21.125 -11.773 1.00 58.34 147 THR A CA 1
ATOM 1172 C C . THR A 1 147 ? 18.166 -22.456 -11.198 1.00 58.34 147 THR A C 1
ATOM 1174 O O . THR A 1 147 ? 18.389 -23.405 -11.945 1.00 58.34 147 THR A O 1
ATOM 1177 N N . GLY A 1 148 ? 18.253 -22.564 -9.872 1.00 50.47 148 GLY A N 1
ATOM 1178 C CA . GLY A 1 148 ? 18.423 -23.851 -9.197 1.00 50.47 148 GLY A CA 1
ATOM 1179 C C . GLY A 1 148 ? 17.086 -24.585 -9.052 1.00 50.47 148 GLY A C 1
ATOM 1180 O O . GLY A 1 148 ? 16.104 -24.000 -8.601 1.00 50.47 148 GLY A O 1
ATOM 1181 N N . GLY A 1 149 ? 17.035 -25.865 -9.429 1.00 51.94 149 GLY A N 1
ATOM 1182 C CA . GLY A 1 149 ? 15.995 -26.797 -8.975 1.00 51.94 149 GLY A CA 1
ATOM 1183 C C . GLY A 1 149 ? 16.380 -27.456 -7.644 1.00 51.94 149 GLY A C 1
ATOM 1184 O O . GLY A 1 149 ? 17.535 -27.373 -7.229 1.00 51.94 149 GLY A O 1
ATOM 1185 N N . PHE A 1 150 ? 15.449 -28.179 -7.008 1.00 47.94 150 PHE A N 1
ATOM 1186 C CA . PHE A 1 150 ? 15.647 -28.941 -5.754 1.00 47.94 150 PHE A CA 1
ATOM 1187 C C . PHE A 1 150 ? 16.689 -30.088 -5.830 1.00 47.94 150 PHE A C 1
ATOM 1189 O O . PHE A 1 150 ? 16.702 -30.966 -4.975 1.00 47.94 150 PHE A O 1
ATOM 1196 N N . ALA A 1 151 ? 17.539 -30.117 -6.858 1.00 48.53 151 ALA A N 1
ATOM 1197 C CA . ALA A 1 151 ? 18.473 -31.202 -7.154 1.00 48.53 151 ALA A CA 1
ATOM 1198 C C . ALA A 1 151 ? 19.947 -30.756 -7.250 1.00 48.53 151 ALA A C 1
ATOM 1200 O O . ALA A 1 151 ? 20.791 -31.553 -7.648 1.00 48.53 151 ALA A O 1
ATOM 1201 N N . HIS A 1 152 ? 20.282 -29.509 -6.898 1.00 49.50 152 HIS A N 1
ATOM 1202 C CA . HIS A 1 152 ? 21.679 -29.068 -6.827 1.00 49.50 152 HIS A CA 1
ATOM 1203 C C . HIS A 1 152 ? 22.208 -29.146 -5.393 1.00 49.50 152 HIS A C 1
ATOM 1205 O O . HIS A 1 152 ? 21.613 -28.571 -4.486 1.00 49.50 152 HIS A O 1
ATOM 1211 N N . ALA A 1 153 ? 23.352 -29.813 -5.210 1.00 55.72 153 ALA A N 1
ATOM 1212 C CA . ALA A 1 153 ? 24.049 -29.936 -3.925 1.00 55.72 153 ALA A CA 1
ATOM 1213 C C . ALA A 1 153 ? 24.499 -28.583 -3.329 1.00 55.72 153 ALA A C 1
ATOM 1215 O O . ALA A 1 153 ? 24.774 -28.507 -2.137 1.00 55.72 153 ALA A O 1
ATOM 1216 N N . ASP A 1 154 ? 24.531 -27.526 -4.146 1.00 54.31 154 ASP A N 1
ATOM 1217 C CA . ASP A 1 154 ? 25.129 -26.230 -3.807 1.00 54.31 154 ASP A CA 1
ATOM 1218 C C . ASP A 1 154 ? 24.113 -25.100 -3.561 1.00 54.31 154 ASP A C 1
ATOM 1220 O O . ASP A 1 154 ? 24.507 -23.953 -3.340 1.00 54.31 154 ASP A O 1
ATOM 1224 N N . PHE A 1 155 ? 22.802 -25.369 -3.611 1.00 49.75 155 PHE A N 1
ATOM 1225 C CA . PHE A 1 155 ? 21.808 -24.330 -3.332 1.00 49.75 155 PHE A CA 1
ATOM 1226 C C . PHE A 1 155 ? 21.435 -24.338 -1.849 1.00 49.75 155 PHE A C 1
ATOM 1228 O O . PHE A 1 155 ? 20.723 -25.224 -1.383 1.00 49.75 155 PHE A O 1
ATOM 1235 N N . ASN A 1 156 ? 21.889 -23.291 -1.153 1.00 52.06 156 ASN A N 1
ATOM 1236 C CA . ASN A 1 156 ? 21.745 -23.031 0.281 1.00 52.06 156 ASN A CA 1
ATOM 1237 C C . ASN A 1 156 ? 22.813 -23.735 1.148 1.00 52.06 156 ASN A C 1
ATOM 1239 O O . ASN A 1 156 ? 22.481 -24.669 1.882 1.00 52.06 156 ASN A O 1
ATOM 1243 N N . PRO A 1 157 ? 24.092 -23.289 1.122 1.00 52.66 157 PRO A N 1
ATOM 1244 C CA . PRO A 1 157 ? 24.961 -23.563 2.260 1.00 52.66 157 PRO A CA 1
ATOM 1245 C C . PRO A 1 157 ? 24.229 -23.059 3.506 1.00 52.66 157 PRO A C 1
ATOM 1247 O O . PRO A 1 157 ? 23.598 -22.000 3.457 1.00 52.66 157 PRO A O 1
ATOM 1250 N N . ASP A 1 158 ? 24.242 -23.867 4.567 1.00 53.19 158 ASP A N 1
ATOM 1251 C CA . ASP A 1 158 ? 23.646 -23.559 5.868 1.00 53.19 158 ASP A CA 1
ATOM 1252 C C . ASP A 1 158 ? 23.741 -22.045 6.146 1.00 53.19 15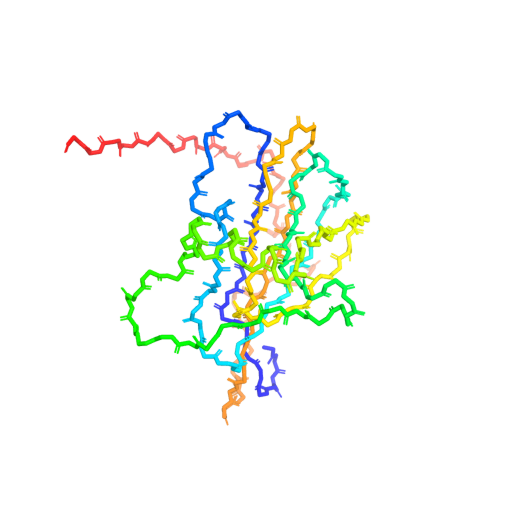8 ASP A C 1
ATOM 1254 O O . ASP A 1 158 ? 24.826 -21.480 6.001 1.00 53.19 158 ASP A O 1
ATOM 1258 N N . PRO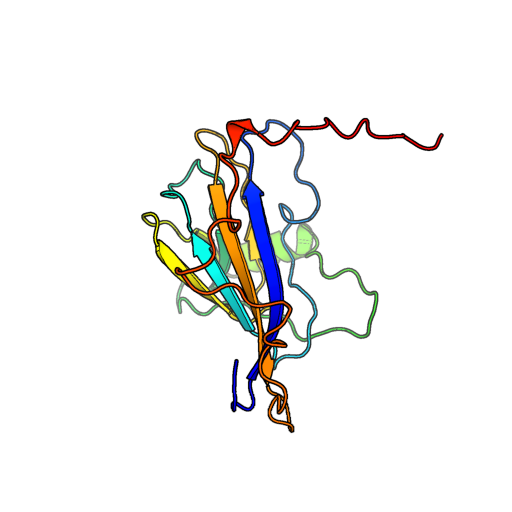 A 1 159 ? 22.643 -21.352 6.497 1.00 58.28 159 PRO A N 1
ATOM 1259 C CA . PRO A 1 159 ? 22.679 -19.938 6.853 1.00 58.28 159 PRO A CA 1
ATOM 1260 C C . PRO A 1 159 ? 23.805 -19.566 7.837 1.00 58.28 159 PRO A C 1
ATOM 1262 O O . PRO A 1 159 ? 24.299 -18.439 7.798 1.00 58.28 159 PRO A O 1
ATOM 1265 N N . ALA A 1 160 ? 24.253 -20.511 8.674 1.00 61.41 160 ALA A N 1
ATOM 1266 C CA . ALA A 1 160 ? 25.411 -20.374 9.558 1.00 61.41 160 ALA A CA 1
ATOM 1267 C C . ALA A 1 160 ? 26.764 -20.209 8.830 1.00 61.41 160 ALA A C 1
ATOM 1269 O O . ALA A 1 160 ? 27.723 -19.711 9.417 1.00 61.41 160 ALA A O 1
ATOM 1270 N N . CYS A 1 161 ? 26.864 -20.600 7.559 1.00 54.28 161 CYS A N 1
ATOM 1271 C CA . CYS A 1 161 ? 28.041 -20.441 6.705 1.00 54.28 161 CYS A CA 1
ATOM 1272 C C . CYS A 1 161 ? 28.195 -19.022 6.140 1.00 54.28 161 CYS A C 1
ATOM 1274 O O . CYS A 1 161 ? 29.256 -18.690 5.607 1.00 54.28 161 CYS A O 1
ATOM 1276 N N . TYR A 1 162 ? 27.169 -18.173 6.235 1.00 56.75 162 TYR A N 1
ATOM 1277 C CA . TYR A 1 162 ? 27.284 -16.778 5.827 1.00 56.75 162 TYR A CA 1
ATOM 1278 C C . TYR A 1 162 ? 27.823 -15.928 6.979 1.00 56.75 162 TYR A C 1
ATOM 1280 O O . TYR A 1 162 ? 27.216 -15.808 8.041 1.00 56.75 162 TYR A O 1
ATOM 1288 N N . LEU A 1 163 ? 28.948 -15.253 6.741 1.00 56.31 163 LEU A N 1
ATOM 1289 C CA . LEU A 1 163 ? 29.413 -14.175 7.610 1.00 56.31 163 LEU A CA 1
ATOM 1290 C C . LEU A 1 163 ? 28.500 -12.959 7.421 1.00 56.31 163 LEU A C 1
ATOM 1292 O O . LEU A 1 163 ? 28.588 -12.248 6.419 1.00 56.31 163 LEU A O 1
ATOM 1296 N N . ALA A 1 164 ? 27.621 -12.707 8.390 1.00 55.12 164 ALA A N 1
ATOM 1297 C CA . ALA A 1 164 ? 26.847 -11.475 8.440 1.00 55.12 164 ALA A CA 1
ATOM 1298 C C . ALA A 1 164 ? 27.801 -10.285 8.625 1.00 55.12 164 ALA A C 1
ATOM 1300 O O . ALA A 1 164 ? 28.366 -10.078 9.698 1.00 55.12 164 ALA A O 1
ATOM 1301 N N . VAL A 1 165 ? 27.994 -9.493 7.569 1.00 60.59 165 VAL A N 1
ATOM 1302 C CA . VAL A 1 165 ? 28.817 -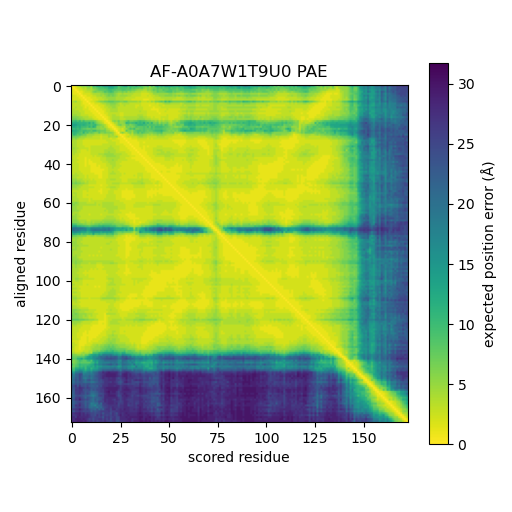8.283 7.637 1.00 60.59 165 VAL A CA 1
ATOM 1303 C C . VAL A 1 165 ? 27.914 -7.096 7.948 1.00 60.59 165 VAL A C 1
ATOM 1305 O O . VAL A 1 165 ? 27.095 -6.682 7.125 1.00 60.59 165 VAL A O 1
ATOM 1308 N N . THR A 1 166 ? 28.055 -6.521 9.140 1.00 51.91 166 THR A N 1
ATOM 1309 C CA . THR A 1 166 ? 27.319 -5.310 9.513 1.00 51.91 166 THR A CA 1
ATOM 1310 C C . THR A 1 166 ? 27.816 -4.141 8.670 1.00 51.91 166 THR A C 1
ATOM 1312 O O . THR A 1 166 ? 28.935 -3.656 8.847 1.00 51.91 166 THR A O 1
ATOM 1315 N N . LYS A 1 167 ? 26.984 -3.661 7.742 1.00 45.12 167 LYS A N 1
ATOM 1316 C CA . LYS A 1 167 ? 27.301 -2.480 6.935 1.00 45.12 167 LYS A CA 1
ATOM 1317 C C . LYS A 1 167 ? 27.350 -1.253 7.852 1.00 45.12 167 LYS A C 1
ATOM 1319 O O . LYS A 1 167 ? 26.309 -0.744 8.267 1.00 45.12 167 LYS A O 1
ATOM 1324 N N . LYS A 1 168 ? 28.553 -0.771 8.187 1.00 52.38 168 LYS A N 1
ATOM 1325 C CA . LYS A 1 168 ? 28.717 0.521 8.869 1.00 52.38 168 LYS A CA 1
ATOM 1326 C C . LYS A 1 168 ? 28.173 1.610 7.943 1.00 52.38 168 LYS A C 1
ATOM 1328 O O . LYS A 1 168 ? 28.619 1.725 6.804 1.00 52.38 168 LYS A O 1
ATOM 1333 N N . ARG A 1 169 ? 27.192 2.386 8.415 1.00 49.62 169 ARG A N 1
ATOM 1334 C CA . ARG A 1 169 ? 26.744 3.603 7.728 1.00 49.62 169 ARG A CA 1
ATOM 1335 C C . ARG A 1 169 ? 27.937 4.554 7.654 1.00 49.62 169 ARG A C 1
ATOM 1337 O O . ARG A 1 169 ? 28.318 5.126 8.669 1.00 49.62 169 ARG A O 1
ATOM 1344 N N . THR A 1 170 ? 28.519 4.730 6.476 1.00 50.69 170 THR A N 1
ATOM 1345 C CA . THR A 1 170 ? 29.303 5.928 6.186 1.00 50.69 170 THR A CA 1
ATOM 1346 C C . THR A 1 170 ? 28.312 7.080 6.103 1.00 50.69 170 THR A C 1
ATOM 1348 O O . THR A 1 170 ? 27.589 7.224 5.120 1.00 50.69 170 THR A O 1
ATOM 1351 N N . GLN A 1 171 ? 28.205 7.852 7.182 1.00 45.91 171 GLN A N 1
ATOM 1352 C CA . GLN A 1 171 ? 27.659 9.198 7.076 1.00 45.91 171 GLN A CA 1
ATOM 1353 C C . GLN A 1 171 ? 28.707 10.020 6.327 1.00 45.91 171 GLN A C 1
ATOM 1355 O O . GLN A 1 171 ? 29.812 10.221 6.827 1.00 45.91 171 GLN A O 1
ATOM 1360 N N . SER A 1 172 ? 28.390 10.408 5.096 1.00 47.88 172 SER A N 1
ATOM 1361 C CA . SER A 1 172 ? 29.075 11.515 4.439 1.00 47.88 172 SER A CA 1
ATOM 1362 C C . SER A 1 172 ? 28.772 12.770 5.258 1.00 47.88 172 SER A C 1
ATOM 1364 O O . SER A 1 172 ? 27.598 13.018 5.546 1.00 47.88 172 SER A O 1
ATOM 1366 N N . ALA A 1 173 ? 29.821 13.475 5.684 1.00 47.00 173 ALA A N 1
ATOM 1367 C CA . ALA A 1 173 ? 29.723 14.778 6.338 1.00 47.00 173 ALA A CA 1
ATOM 1368 C C . ALA A 1 173 ? 29.129 15.838 5.401 1.00 47.00 173 ALA A C 1
ATOM 1370 O O . ALA A 1 173 ? 29.313 15.693 4.168 1.00 47.00 173 ALA A O 1
#